Protein AF-A0A7J8BS99-F1 (afdb_monomer_lite)

pLDDT: mean 86.63, std 16.05, range [33.88, 98.44]

Structure (mmCIF, N/CA/C/O backbone):
data_AF-A0A7J8BS99-F1
#
_entry.id   AF-A0A7J8BS99-F1
#
loop_
_atom_site.group_PDB
_atom_site.id
_atom_site.type_symbol
_atom_site.label_atom_id
_atom_site.label_alt_id
_atom_site.label_comp_id
_atom_site.label_asym_id
_atom_site.label_entity_id
_atom_site.label_seq_id
_atom_site.pdbx_PDB_ins_code
_atom_site.Cartn_x
_atom_site.Cartn_y
_atom_site.Cartn_z
_atom_site.occupancy
_atom_site.B_iso_or_equiv
_atom_site.auth_seq_id
_atom_site.auth_comp_id
_atom_site.auth_asym_id
_atom_site.auth_atom_id
_atom_site.pdbx_PDB_model_num
ATOM 1 N N . MET A 1 1 ? 61.812 26.265 -32.585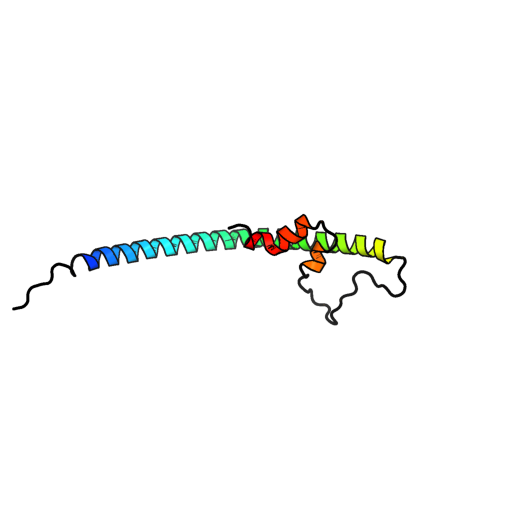 1.00 34.81 1 MET A N 1
ATOM 2 C CA . MET A 1 1 ? 61.682 25.404 -31.391 1.00 34.81 1 MET A CA 1
ATOM 3 C C . MET A 1 1 ? 60.203 25.181 -31.093 1.00 34.81 1 MET A C 1
ATOM 5 O O . MET A 1 1 ? 59.666 25.797 -30.187 1.00 34.81 1 MET A O 1
ATOM 9 N N . TYR A 1 2 ? 59.538 24.326 -31.867 1.00 33.88 2 TYR A N 1
ATOM 10 C CA . TYR A 1 2 ? 58.243 23.761 -31.488 1.00 33.88 2 TYR A CA 1
ATOM 11 C C . TYR A 1 2 ? 58.450 22.253 -31.493 1.00 33.88 2 TYR A C 1
ATOM 13 O O . TYR A 1 2 ? 58.471 21.630 -32.549 1.00 33.88 2 TYR A O 1
ATOM 21 N N . LEU A 1 3 ? 58.767 21.704 -30.322 1.00 45.06 3 LEU A N 1
ATOM 22 C CA . LEU A 1 3 ? 58.757 20.264 -30.115 1.00 45.06 3 LEU A CA 1
ATOM 23 C C . LEU A 1 3 ? 57.285 19.863 -30.029 1.00 45.06 3 LEU A C 1
ATOM 25 O O . LEU A 1 3 ? 56.581 20.301 -29.120 1.00 45.06 3 LEU A O 1
ATOM 29 N N . GLU A 1 4 ? 56.812 19.088 -30.999 1.00 46.16 4 GLU A N 1
ATOM 30 C CA . GLU A 1 4 ? 55.523 18.410 -30.908 1.00 46.16 4 GLU A CA 1
ATOM 31 C C . GLU A 1 4 ? 55.540 17.522 -29.659 1.00 46.16 4 GLU A C 1
ATOM 33 O O . GLU A 1 4 ? 56.335 16.591 -29.558 1.00 46.16 4 GLU A O 1
ATOM 38 N N . CYS A 1 5 ? 54.700 17.841 -28.673 1.00 46.00 5 CYS A N 1
ATOM 39 C CA . CYS A 1 5 ? 54.514 17.020 -27.483 1.00 46.00 5 CYS A CA 1
ATOM 40 C C . CYS A 1 5 ? 53.755 15.732 -27.876 1.00 46.00 5 CYS A C 1
ATOM 42 O O . CYS A 1 5 ? 52.558 15.810 -28.164 1.00 46.00 5 CYS A O 1
ATOM 44 N N . PRO A 1 6 ? 54.376 14.536 -27.836 1.00 52.91 6 PRO A N 1
ATOM 45 C CA . PRO A 1 6 ? 53.777 13.296 -28.349 1.00 52.91 6 PRO A CA 1
ATOM 46 C C . PRO A 1 6 ? 52.613 12.740 -27.500 1.00 52.91 6 PRO A C 1
ATOM 48 O O . PRO A 1 6 ? 51.991 11.750 -27.875 1.00 52.91 6 PRO A O 1
ATOM 51 N N . GLY A 1 7 ? 52.284 13.360 -26.359 1.00 54.84 7 GLY A N 1
ATOM 52 C CA . GLY A 1 7 ? 51.254 12.870 -25.430 1.00 54.84 7 GLY A CA 1
ATOM 53 C C . GLY A 1 7 ? 49.806 13.261 -25.760 1.00 54.84 7 GLY A C 1
ATOM 54 O O . GLY A 1 7 ? 48.882 12.631 -25.255 1.00 54.84 7 GLY A O 1
ATOM 55 N N . VAL A 1 8 ? 49.575 14.281 -26.595 1.00 54.25 8 VAL A N 1
ATOM 56 C CA . VAL A 1 8 ? 48.220 14.834 -26.827 1.00 54.25 8 VAL A CA 1
ATOM 57 C C . VAL A 1 8 ? 47.479 14.120 -27.969 1.00 54.25 8 VAL A C 1
ATOM 59 O O . VAL A 1 8 ? 46.255 14.030 -27.956 1.00 54.25 8 VAL A O 1
ATOM 62 N N . ALA A 1 9 ? 48.199 13.547 -28.937 1.00 53.47 9 ALA A N 1
ATOM 63 C CA . ALA A 1 9 ? 47.587 12.888 -30.095 1.00 53.47 9 ALA A CA 1
ATOM 64 C C . ALA A 1 9 ? 46.981 11.505 -29.772 1.00 53.47 9 ALA A C 1
ATOM 66 O O . ALA A 1 9 ? 46.005 11.100 -30.399 1.00 53.47 9 ALA A O 1
ATOM 67 N N . LEU A 1 10 ? 47.518 10.791 -28.775 1.00 53.28 10 LEU A N 1
ATOM 68 C CA . LEU A 1 10 ? 47.042 9.460 -28.361 1.00 53.28 10 LEU A CA 1
ATOM 69 C C . LEU A 1 10 ? 45.830 9.509 -27.411 1.00 53.28 10 LEU A C 1
ATOM 71 O O . LEU A 1 10 ? 45.084 8.535 -27.319 1.00 53.28 10 LEU A O 1
ATOM 75 N N . SER A 1 11 ? 45.590 10.633 -26.729 1.00 54.44 11 SER A N 1
ATOM 76 C CA . SER A 1 11 ? 44.459 10.793 -25.803 1.00 54.44 11 SER A CA 1
ATOM 77 C C . SER A 1 11 ? 43.142 11.138 -26.512 1.00 54.44 11 SER A C 1
ATOM 79 O O . SER A 1 11 ? 42.070 10.747 -26.048 1.00 54.44 11 SER A O 1
ATOM 81 N N . ALA A 1 12 ? 43.196 11.807 -27.667 1.00 59.88 12 ALA A N 1
ATOM 82 C CA . ALA A 1 12 ? 42.026 12.155 -28.477 1.00 59.88 12 ALA A CA 1
ATOM 83 C C . ALA A 1 12 ? 41.221 10.934 -28.993 1.00 59.88 12 ALA A C 1
ATOM 85 O O . ALA A 1 12 ? 40.010 10.901 -28.788 1.00 59.88 12 ALA A O 1
ATOM 86 N N . PRO A 1 13 ? 41.817 9.882 -29.592 1.00 63.91 13 PRO A N 1
ATOM 87 C CA . PRO A 1 13 ? 41.050 8.710 -30.020 1.00 63.91 13 PRO A CA 1
ATOM 88 C C . PRO A 1 13 ? 40.545 7.878 -28.834 1.00 63.91 13 PRO A C 1
ATOM 90 O O . PRO A 1 13 ? 39.432 7.363 -28.883 1.00 63.91 13 PRO A O 1
ATOM 93 N N . HIS A 1 14 ? 41.314 7.782 -27.744 1.00 66.38 14 HIS A N 1
ATOM 94 C CA . HIS A 1 14 ? 40.889 7.052 -26.547 1.00 66.38 14 HIS A CA 1
ATOM 95 C C . HIS A 1 14 ? 39.709 7.744 -25.846 1.00 66.38 14 HIS A C 1
ATOM 97 O O . HIS A 1 14 ? 38.746 7.087 -25.461 1.00 66.38 14 HIS A O 1
ATOM 103 N N . SER A 1 15 ? 39.729 9.077 -25.756 1.00 61.66 15 SER A N 1
ATOM 104 C CA . SER A 1 15 ? 38.605 9.867 -25.235 1.00 61.66 15 SER A CA 1
ATOM 105 C C . SER A 1 15 ? 37.370 9.804 -26.138 1.00 61.66 15 SER A C 1
ATOM 107 O O . SER A 1 15 ? 36.257 9.709 -25.628 1.00 61.66 15 SER A O 1
ATOM 109 N N . LEU A 1 16 ? 37.533 9.761 -27.463 1.00 68.19 16 LEU A N 1
ATOM 110 C CA . LEU A 1 16 ? 36.418 9.548 -28.393 1.00 68.19 16 LEU A CA 1
ATOM 111 C C . LEU A 1 16 ? 35.815 8.140 -28.271 1.00 68.19 16 LEU A C 1
ATOM 113 O O . LEU A 1 16 ? 34.592 8.011 -28.267 1.00 68.19 16 LEU A O 1
ATOM 117 N N . ILE A 1 17 ? 36.641 7.100 -28.100 1.00 71.38 17 ILE A N 1
ATOM 118 C CA . ILE A 1 17 ? 36.173 5.735 -27.804 1.00 71.38 17 ILE A CA 1
ATOM 119 C C . ILE A 1 17 ? 35.442 5.707 -26.456 1.00 71.38 17 ILE A C 1
ATOM 121 O O . ILE A 1 17 ? 34.347 5.156 -26.381 1.00 71.38 17 ILE A O 1
ATOM 125 N N . GLN A 1 18 ? 35.980 6.358 -25.418 1.00 65.19 18 GLN A N 1
ATOM 126 C CA . GLN A 1 18 ? 35.326 6.487 -24.111 1.00 65.19 18 GLN A CA 1
ATOM 127 C C . GLN A 1 18 ? 33.943 7.145 -24.245 1.00 65.19 18 GLN A C 1
ATOM 129 O O . GLN A 1 18 ? 32.975 6.648 -23.680 1.00 65.19 18 GLN A O 1
ATOM 134 N N . VAL A 1 19 ? 33.813 8.227 -25.021 1.00 72.12 19 VAL A N 1
ATOM 135 C CA . VAL A 1 19 ? 32.531 8.915 -25.268 1.00 72.12 19 VAL A CA 1
ATOM 136 C C . VAL A 1 19 ? 31.543 8.027 -26.034 1.00 72.12 19 VAL A C 1
ATOM 138 O O . VAL A 1 19 ? 30.360 7.996 -25.696 1.00 72.12 19 VAL A O 1
ATOM 141 N N . LEU A 1 20 ? 32.011 7.259 -27.021 1.00 72.50 20 LEU A N 1
ATOM 142 C CA . LEU A 1 20 ? 31.191 6.302 -27.774 1.00 72.50 20 LEU A CA 1
ATOM 143 C C . LEU A 1 20 ? 30.692 5.150 -26.888 1.00 72.50 20 LEU A C 1
ATOM 145 O O . LEU A 1 20 ? 29.508 4.805 -26.922 1.00 72.50 20 LEU A O 1
ATOM 149 N N . VAL A 1 21 ? 31.571 4.604 -26.045 1.00 72.06 21 VAL A N 1
ATOM 150 C CA . VAL A 1 21 ? 31.245 3.572 -25.049 1.00 72.06 21 VAL A CA 1
ATOM 151 C C . VAL A 1 21 ? 30.271 4.123 -24.006 1.00 72.06 21 VAL A C 1
ATOM 153 O O . VAL A 1 21 ? 29.277 3.470 -23.692 1.00 72.06 21 VAL A O 1
ATOM 156 N N . LEU A 1 22 ? 30.473 5.346 -23.514 1.00 64.81 22 LEU A N 1
ATOM 157 C CA . LEU A 1 22 ? 29.533 6.023 -22.613 1.00 64.81 22 LEU A CA 1
ATOM 158 C C . LEU A 1 22 ? 28.166 6.255 -23.278 1.00 64.81 22 LEU A C 1
ATOM 160 O O . LEU A 1 22 ? 27.132 6.106 -22.629 1.00 64.81 22 LEU A O 1
ATOM 164 N N . GLY A 1 23 ? 28.136 6.560 -24.577 1.00 69.81 23 GLY A N 1
ATOM 165 C CA . GLY A 1 23 ? 26.904 6.647 -25.362 1.00 69.81 23 GLY A CA 1
ATOM 166 C C . GLY A 1 23 ? 26.146 5.317 -25.446 1.00 69.81 23 GLY A C 1
ATOM 167 O O . GLY A 1 23 ? 24.918 5.309 -25.405 1.00 69.81 23 GLY A O 1
ATOM 168 N N . PHE A 1 24 ? 26.855 4.185 -25.497 1.00 70.31 24 PHE A N 1
ATOM 169 C CA . PHE A 1 24 ? 26.245 2.853 -25.421 1.00 70.31 24 PHE A CA 1
ATOM 170 C C . PHE A 1 24 ? 25.664 2.556 -24.029 1.00 70.31 24 PHE A C 1
ATOM 172 O O . PHE A 1 24 ? 24.529 2.098 -23.936 1.00 70.31 24 PHE A O 1
ATOM 179 N N . HIS A 1 25 ? 26.367 2.917 -22.950 1.00 71.62 25 HIS A N 1
ATOM 180 C CA . HIS A 1 25 ? 25.857 2.763 -21.578 1.00 71.62 25 HIS A CA 1
ATOM 181 C C . HIS A 1 25 ? 24.578 3.575 -21.329 1.00 71.62 25 HIS A C 1
ATOM 183 O O . HIS A 1 25 ? 23.673 3.111 -20.642 1.00 71.62 25 HIS A O 1
ATOM 189 N N . ARG A 1 26 ? 24.457 4.763 -21.939 1.00 76.50 26 ARG A N 1
ATOM 190 C CA . ARG A 1 26 ? 23.215 5.553 -21.891 1.00 76.50 26 ARG A CA 1
ATOM 191 C C . ARG A 1 26 ? 22.038 4.846 -22.561 1.00 76.50 26 ARG A C 1
ATOM 193 O O . ARG A 1 26 ? 20.914 5.010 -22.106 1.00 76.50 26 ARG A O 1
ATOM 200 N N . ARG A 1 27 ? 22.277 4.060 -23.616 1.00 82.44 27 ARG A N 1
ATOM 201 C CA . ARG A 1 27 ? 21.216 3.290 -24.286 1.00 82.44 27 ARG A CA 1
ATOM 202 C C . ARG A 1 27 ? 20.719 2.122 -23.441 1.00 82.44 27 ARG A C 1
ATOM 204 O O . ARG A 1 27 ? 19.515 1.924 -23.383 1.00 82.44 27 ARG A O 1
ATOM 211 N N . LEU A 1 28 ? 21.612 1.437 -22.726 1.00 88.88 28 LEU A N 1
ATOM 212 C CA . LEU A 1 28 ? 21.216 0.381 -21.786 1.00 88.88 28 LEU A CA 1
ATOM 213 C C . LEU A 1 28 ? 20.334 0.924 -20.652 1.00 88.88 28 LEU A C 1
ATOM 215 O O . LEU A 1 28 ? 19.335 0.311 -20.303 1.00 88.88 28 LEU A O 1
ATOM 219 N N . GLN A 1 29 ? 20.633 2.121 -20.134 1.00 91.06 29 GLN A N 1
ATOM 220 C CA . GLN A 1 29 ? 19.767 2.759 -19.134 1.00 91.06 29 GLN A CA 1
ATOM 221 C C . GLN A 1 29 ? 18.365 3.061 -19.678 1.00 91.06 29 GLN A C 1
ATOM 223 O O . GLN A 1 29 ? 17.391 2.943 -18.942 1.00 91.06 29 GLN A O 1
ATOM 228 N N . ILE A 1 30 ? 18.252 3.455 -20.950 1.00 93.38 30 ILE A N 1
ATOM 229 C CA . ILE A 1 30 ? 16.951 3.703 -21.589 1.00 93.38 30 ILE A CA 1
ATOM 230 C C . ILE A 1 30 ? 16.154 2.400 -21.679 1.00 93.38 30 ILE A C 1
ATOM 232 O O . ILE A 1 30 ? 14.996 2.388 -21.276 1.00 93.38 30 ILE A O 1
ATOM 236 N N . GLU A 1 31 ? 16.785 1.309 -22.116 1.00 94.19 31 GLU A N 1
ATOM 237 C CA . GLU A 1 31 ? 16.163 -0.020 -22.160 1.00 94.19 31 GLU A CA 1
ATOM 238 C C . GLU A 1 31 ? 15.693 -0.472 -20.763 1.00 94.19 31 GLU A C 1
ATOM 240 O O . GLU A 1 31 ? 14.550 -0.901 -20.599 1.00 94.19 31 GLU A O 1
ATOM 245 N N . ASP A 1 32 ? 16.514 -0.267 -19.725 1.00 95.50 32 ASP A N 1
ATOM 246 C CA . ASP A 1 32 ? 16.142 -0.548 -18.331 1.00 95.50 32 ASP A CA 1
ATOM 247 C C . ASP A 1 32 ? 14.931 0.282 -17.868 1.00 95.50 32 ASP A C 1
ATOM 249 O O . ASP A 1 32 ? 14.059 -0.214 -17.145 1.00 95.50 32 ASP A O 1
ATOM 253 N N . PHE A 1 33 ? 14.853 1.560 -18.255 1.00 95.75 33 PHE A N 1
ATOM 254 C CA . PHE A 1 33 ? 13.707 2.409 -17.928 1.00 95.75 33 PHE A CA 1
ATOM 255 C C . PHE A 1 33 ? 12.447 1.983 -18.681 1.00 95.75 33 PHE A C 1
ATOM 257 O O . PHE A 1 33 ? 11.379 1.931 -18.071 1.00 95.75 33 PHE A O 1
ATOM 264 N N . GLU A 1 34 ? 12.555 1.639 -19.962 1.00 96.88 34 GLU A N 1
ATOM 265 C CA . GLU A 1 34 ? 11.438 1.131 -20.764 1.00 96.88 34 GLU A CA 1
ATOM 266 C C . GLU A 1 34 ? 10.885 -0.174 -20.178 1.00 96.88 34 GLU A C 1
ATOM 268 O O . GLU A 1 34 ? 9.670 -0.300 -19.990 1.00 96.88 34 GLU A O 1
ATOM 273 N N . ALA A 1 35 ? 11.763 -1.094 -19.769 1.00 96.94 35 ALA A N 1
ATOM 274 C CA . ALA A 1 35 ? 11.374 -2.317 -19.074 1.00 96.94 35 ALA A CA 1
ATOM 275 C C . ALA A 1 35 ? 10.636 -2.021 -17.754 1.00 96.94 35 ALA A C 1
ATOM 277 O O . ALA A 1 35 ? 9.599 -2.621 -17.462 1.00 96.94 35 ALA A O 1
ATOM 278 N N . ARG A 1 36 ? 11.111 -1.049 -16.961 1.00 96.38 36 ARG A N 1
ATOM 279 C CA . ARG A 1 36 ? 10.428 -0.628 -15.722 1.00 96.38 36 ARG A CA 1
ATOM 280 C C . ARG A 1 36 ? 9.064 0.001 -15.990 1.00 96.38 36 ARG A C 1
ATOM 282 O O . ARG A 1 36 ? 8.124 -0.281 -15.251 1.00 96.38 36 ARG A O 1
ATOM 289 N N . ILE A 1 37 ? 8.938 0.834 -17.023 1.00 97.75 37 ILE A N 1
ATOM 290 C CA . ILE A 1 37 ? 7.669 1.473 -17.407 1.00 97.75 37 ILE A CA 1
ATOM 291 C C . ILE A 1 37 ? 6.647 0.414 -17.827 1.00 97.75 37 ILE A C 1
ATOM 293 O O . ILE A 1 37 ? 5.495 0.483 -17.399 1.00 97.75 37 ILE A O 1
ATOM 297 N N . ALA A 1 38 ? 7.072 -0.597 -18.589 1.00 98.06 38 ALA A N 1
ATOM 298 C CA . ALA A 1 38 ? 6.220 -1.717 -18.979 1.00 98.06 38 ALA A CA 1
ATOM 299 C C . ALA A 1 38 ? 5.688 -2.514 -17.771 1.00 98.06 38 ALA A C 1
ATOM 301 O O . ALA A 1 38 ? 4.538 -2.953 -17.782 1.00 98.06 38 ALA A O 1
ATOM 302 N N . LEU A 1 39 ? 6.488 -2.669 -16.709 1.00 97.25 39 LEU A N 1
ATOM 303 C CA . LEU A 1 39 ? 6.101 -3.408 -15.499 1.00 97.25 39 LEU A CA 1
ATOM 304 C C . LEU A 1 39 ? 5.338 -2.566 -14.464 1.00 97.25 39 LEU A C 1
ATOM 306 O O . LEU A 1 39 ? 4.558 -3.115 -13.681 1.00 97.25 39 LEU A O 1
ATOM 310 N N . MET A 1 40 ? 5.528 -1.243 -14.456 1.00 97.69 40 MET A N 1
ATOM 311 C CA . MET A 1 40 ? 4.920 -0.314 -13.497 1.00 97.69 40 MET A CA 1
ATOM 312 C C . MET A 1 40 ? 3.408 -0.521 -13.275 1.00 97.69 40 MET A C 1
ATOM 314 O O . MET A 1 40 ? 3.014 -0.580 -12.109 1.00 97.69 40 MET A O 1
ATOM 318 N N . PRO A 1 41 ? 2.543 -0.656 -14.305 1.00 98.06 41 PRO A N 1
ATOM 319 C CA . PRO A 1 41 ? 1.102 -0.784 -14.075 1.00 98.06 41 PRO A CA 1
ATOM 320 C C . PRO A 1 41 ? 0.722 -2.043 -13.284 1.00 98.06 41 PRO A C 1
ATOM 322 O O . PRO A 1 41 ? -0.192 -1.992 -12.461 1.00 98.06 41 PRO A O 1
ATOM 325 N N . LEU A 1 42 ? 1.436 -3.156 -13.482 1.00 98.19 42 LEU A N 1
ATOM 326 C CA . LEU A 1 42 ? 1.199 -4.387 -12.725 1.00 98.19 42 LEU A CA 1
ATOM 327 C C . LEU A 1 42 ? 1.617 -4.219 -11.263 1.00 98.19 42 LEU A C 1
ATOM 329 O O . LEU A 1 42 ? 0.827 -4.498 -10.361 1.00 98.19 42 LEU A O 1
ATOM 333 N N . LEU A 1 43 ? 2.820 -3.690 -11.029 1.00 97.69 43 LEU A N 1
ATOM 334 C CA . LEU A 1 43 ? 3.335 -3.447 -9.679 1.00 97.69 43 LEU A CA 1
ATOM 335 C C . LEU A 1 43 ? 2.462 -2.456 -8.903 1.00 97.69 43 LEU A C 1
ATOM 337 O O . LEU A 1 43 ? 2.228 -2.635 -7.707 1.00 97.69 43 LEU A O 1
ATOM 341 N N . GLN A 1 44 ? 1.945 -1.430 -9.582 1.00 97.50 44 GLN A N 1
ATOM 342 C CA . GLN A 1 44 ? 1.034 -0.463 -8.984 1.00 97.50 44 GLN A CA 1
ATOM 343 C C . GLN A 1 44 ? -0.284 -1.132 -8.572 1.00 97.50 44 GLN A C 1
ATOM 345 O O . GLN A 1 44 ? -0.700 -0.991 -7.424 1.00 97.50 44 GLN A O 1
ATOM 350 N N . ALA A 1 45 ? -0.891 -1.935 -9.450 1.00 98.12 45 ALA A N 1
ATOM 351 C CA . ALA A 1 45 ? -2.129 -2.646 -9.137 1.00 98.12 45 ALA A CA 1
ATOM 352 C C . ALA A 1 45 ? -1.965 -3.633 -7.966 1.00 98.12 45 ALA A C 1
ATOM 354 O O . ALA A 1 45 ? -2.845 -3.741 -7.108 1.00 98.12 45 ALA A O 1
ATOM 355 N N . GLU A 1 46 ? -0.843 -4.351 -7.897 1.00 98.44 46 GLU A N 1
ATOM 356 C CA . GLU A 1 46 ? -0.539 -5.243 -6.773 1.00 98.44 46 GLU A CA 1
ATOM 357 C C . GLU A 1 46 ? -0.334 -4.482 -5.463 1.00 98.44 46 GLU A C 1
ATOM 359 O O . GLU A 1 46 ? -0.847 -4.897 -4.418 1.00 98.44 46 GLU A O 1
ATOM 364 N N . LYS A 1 47 ? 0.376 -3.351 -5.513 1.00 97.12 47 LYS A N 1
ATOM 365 C CA . LYS A 1 47 ? 0.572 -2.471 -4.360 1.00 97.12 47 LYS A CA 1
ATOM 366 C C . LYS A 1 47 ? -0.758 -1.924 -3.848 1.00 97.12 47 LYS A C 1
ATOM 368 O O . LYS A 1 47 ? -1.008 -1.997 -2.646 1.00 97.12 47 LYS A O 1
ATOM 373 N N . ASP A 1 48 ? -1.621 -1.442 -4.738 1.00 97.81 48 ASP A N 1
ATOM 374 C CA . ASP A 1 48 ? -2.931 -0.896 -4.376 1.00 97.81 48 ASP A CA 1
ATOM 375 C C . ASP A 1 48 ? -3.801 -1.965 -3.702 1.00 97.81 48 ASP A C 1
ATOM 377 O O . ASP A 1 48 ? -4.348 -1.741 -2.620 1.00 97.81 48 ASP A O 1
ATOM 381 N N . ARG A 1 49 ? -3.845 -3.179 -4.270 1.00 98.12 49 ARG A N 1
ATOM 382 C CA . ARG A 1 49 ? -4.538 -4.326 -3.658 1.00 98.12 49 ARG A CA 1
ATOM 383 C C . ARG A 1 49 ? -3.984 -4.663 -2.278 1.00 98.12 49 ARG A C 1
ATOM 385 O O . ARG A 1 49 ? -4.762 -4.934 -1.367 1.00 98.12 49 ARG A O 1
ATOM 392 N N . ARG A 1 50 ? -2.658 -4.664 -2.112 1.00 97.12 50 ARG A N 1
ATOM 393 C CA . ARG A 1 50 ? -2.012 -4.949 -0.823 1.00 97.12 50 ARG A CA 1
ATOM 394 C C . ARG A 1 50 ? -2.409 -3.918 0.233 1.00 97.12 50 ARG A C 1
ATOM 396 O O . ARG A 1 50 ? -2.785 -4.307 1.332 1.00 97.12 50 ARG A O 1
ATOM 403 N N . ILE A 1 51 ? -2.357 -2.631 -0.104 1.00 96.81 51 ILE A N 1
ATOM 404 C CA . ILE A 1 51 ? -2.695 -1.535 0.815 1.00 96.81 51 ILE A CA 1
ATOM 405 C C . ILE A 1 51 ? -4.159 -1.620 1.249 1.00 96.81 51 ILE A C 1
ATOM 407 O O . ILE A 1 51 ? -4.443 -1.589 2.444 1.00 96.81 51 ILE A O 1
ATOM 411 N N . LEU A 1 52 ? -5.083 -1.778 0.298 1.00 97.00 52 LEU A N 1
ATOM 412 C CA . LEU A 1 52 ? -6.514 -1.845 0.604 1.00 97.00 52 LEU A CA 1
ATOM 413 C C . LEU A 1 52 ? -6.873 -3.063 1.459 1.00 97.00 52 LEU A C 1
ATOM 415 O O . LEU A 1 52 ? -7.731 -2.961 2.332 1.00 97.00 52 LEU A O 1
ATOM 419 N N . ARG A 1 53 ? -6.204 -4.201 1.240 1.00 97.44 53 ARG A N 1
ATOM 420 C CA . ARG A 1 53 ? -6.374 -5.389 2.084 1.00 97.44 53 ARG A CA 1
ATOM 421 C C . ARG A 1 53 ? -5.943 -5.131 3.523 1.00 97.44 53 ARG A C 1
ATOM 423 O O . ARG A 1 53 ? -6.734 -5.379 4.419 1.00 97.44 53 ARG A O 1
ATOM 430 N N . MET A 1 54 ? -4.746 -4.578 3.728 1.00 96.88 54 MET A N 1
ATOM 431 C CA . MET A 1 54 ? -4.244 -4.279 5.076 1.00 96.88 54 MET A CA 1
ATOM 432 C C . MET A 1 54 ? -5.141 -3.277 5.807 1.00 96.88 54 MET A C 1
ATOM 434 O O . MET A 1 54 ? -5.473 -3.487 6.964 1.00 96.88 54 MET A O 1
ATOM 438 N N . LEU A 1 55 ? -5.591 -2.218 5.129 1.00 96.62 55 LEU A N 1
ATOM 439 C CA . LEU A 1 55 ? -6.510 -1.252 5.738 1.00 96.62 55 LEU A CA 1
ATOM 440 C C . LEU A 1 55 ? -7.841 -1.887 6.130 1.00 96.62 55 LEU A C 1
ATOM 442 O O . LEU A 1 55 ? -8.386 -1.569 7.179 1.00 96.62 55 LEU A O 1
ATOM 446 N N . ARG A 1 56 ? -8.364 -2.789 5.300 1.00 97.00 56 ARG A N 1
ATOM 447 C CA . ARG A 1 56 ? -9.606 -3.494 5.604 1.00 97.00 56 ARG A CA 1
ATOM 448 C C . ARG A 1 56 ? -9.453 -4.444 6.790 1.00 97.00 56 ARG A C 1
ATOM 450 O O . ARG A 1 56 ? -10.312 -4.423 7.660 1.00 97.00 56 ARG A O 1
ATOM 457 N N . GLU A 1 57 ? -8.362 -5.202 6.847 1.00 97.06 57 GLU A N 1
ATOM 458 C CA . GLU A 1 57 ? -8.017 -6.047 8.001 1.00 97.06 57 GLU A CA 1
ATOM 459 C C . GLU A 1 57 ? -7.900 -5.195 9.280 1.00 97.06 57 GLU A C 1
ATOM 461 O O . GLU A 1 57 ? -8.513 -5.514 10.294 1.00 97.06 57 GLU A O 1
ATOM 466 N N . ASN A 1 58 ? -7.215 -4.048 9.215 1.00 96.56 58 ASN A N 1
ATOM 467 C CA . ASN A 1 58 ? -7.071 -3.147 10.361 1.00 96.56 58 ASN A CA 1
ATOM 468 C C . ASN A 1 58 ? -8.411 -2.549 10.819 1.00 96.56 58 ASN A C 1
ATOM 470 O O . ASN A 1 58 ? -8.629 -2.424 12.018 1.00 96.56 58 ASN A O 1
ATOM 474 N N . LEU A 1 59 ? -9.314 -2.207 9.893 1.00 96.50 59 LEU A N 1
ATOM 475 C CA . LEU A 1 59 ? -10.658 -1.714 10.227 1.00 96.50 59 LEU A CA 1
ATOM 476 C C . LEU A 1 59 ? -11.529 -2.794 10.883 1.00 96.50 59 LEU A C 1
ATOM 478 O O . LEU A 1 59 ? -12.306 -2.493 11.788 1.00 96.50 59 LEU A O 1
ATOM 482 N N . GLU A 1 60 ? -11.418 -4.042 10.422 1.00 97.19 60 GLU A N 1
ATOM 483 C CA . GLU A 1 60 ? -12.121 -5.183 11.015 1.00 97.19 60 GLU A CA 1
ATOM 484 C C . GLU A 1 60 ? -11.635 -5.430 12.455 1.00 97.19 60 GLU A C 1
ATOM 486 O O . GLU A 1 60 ? -12.457 -5.556 13.364 1.00 97.19 60 GLU A O 1
ATOM 491 N N . GLU A 1 61 ? -10.321 -5.396 12.692 1.00 96.69 61 GLU A N 1
ATOM 492 C CA . GLU A 1 61 ? -9.733 -5.515 14.035 1.00 96.69 61 GLU A CA 1
ATOM 493 C C . GLU A 1 61 ? -10.060 -4.311 14.933 1.00 96.69 61 GLU A C 1
ATOM 495 O O . GLU A 1 61 ? -10.419 -4.479 16.100 1.00 96.69 61 GLU A O 1
ATOM 500 N N . GLU A 1 62 ? -10.017 -3.086 14.400 1.00 95.88 62 GLU A N 1
ATOM 501 C CA . GLU A 1 62 ? -10.410 -1.876 15.129 1.00 95.88 62 GLU A CA 1
ATOM 502 C C . GLU A 1 62 ? -11.858 -1.982 15.625 1.00 95.88 62 GLU A C 1
ATOM 504 O O . GLU A 1 62 ? -12.133 -1.680 16.787 1.00 95.88 62 GLU A O 1
ATOM 509 N N . ALA A 1 63 ? -12.777 -2.473 14.786 1.00 95.81 63 ALA A N 1
ATOM 510 C CA . ALA A 1 63 ? -14.172 -2.678 15.168 1.00 95.81 63 ALA A CA 1
ATOM 511 C C . ALA A 1 63 ? -14.330 -3.674 16.323 1.00 95.81 63 ALA A C 1
ATOM 513 O O . ALA A 1 63 ? -15.195 -3.492 17.181 1.00 95.81 63 ALA A O 1
ATOM 514 N N . VAL A 1 64 ? -13.497 -4.716 16.362 1.00 96.50 64 VAL A N 1
ATOM 515 C CA . VAL A 1 64 ? -13.513 -5.721 17.431 1.00 96.50 64 VAL A CA 1
ATOM 516 C C . VAL A 1 64 ? -12.940 -5.155 18.730 1.00 96.50 64 VAL A C 1
ATOM 518 O O . VAL A 1 64 ? -13.529 -5.367 19.793 1.00 96.50 64 VAL A O 1
ATOM 521 N N . ILE A 1 65 ? -11.822 -4.430 18.656 1.00 95.88 65 ILE A N 1
ATOM 522 C CA . ILE A 1 65 ? -11.118 -3.883 19.824 1.00 95.88 65 ILE A CA 1
ATOM 523 C C . ILE A 1 65 ? -11.895 -2.709 20.439 1.00 95.88 65 ILE A C 1
ATOM 525 O O . ILE A 1 65 ? -11.986 -2.605 21.661 1.00 95.88 65 ILE A O 1
ATOM 529 N N . MET A 1 66 ? -12.486 -1.842 19.612 1.00 96.06 66 MET A N 1
ATOM 530 C CA . MET A 1 66 ? -13.103 -0.582 20.052 1.00 96.06 66 MET A CA 1
ATOM 531 C C . MET A 1 66 ? -14.610 -0.671 20.314 1.00 96.06 66 MET A C 1
ATOM 533 O O . MET A 1 66 ? -15.233 0.336 20.646 1.00 96.06 66 MET A O 1
ATOM 537 N N . LYS A 1 67 ? -15.206 -1.867 20.221 1.00 94.56 67 LYS A N 1
ATOM 538 C CA . LYS A 1 67 ? -16.654 -2.083 20.403 1.00 94.56 67 LYS A CA 1
ATOM 539 C C . LYS A 1 67 ? -17.210 -1.564 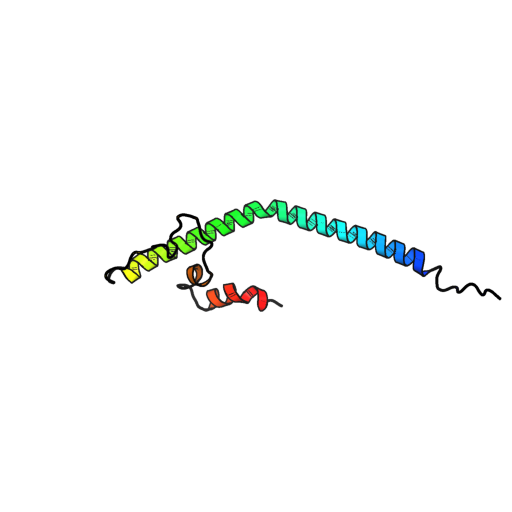21.739 1.00 94.56 67 LYS A C 1
ATOM 541 O O . LYS A 1 67 ? -18.367 -1.161 21.796 1.00 94.56 67 LYS A O 1
ATOM 546 N N . ASP A 1 68 ? -16.400 -1.581 22.799 1.00 95.00 68 ASP A N 1
ATOM 547 C CA . ASP A 1 68 ? -16.832 -1.273 24.169 1.00 95.00 68 ASP A CA 1
ATOM 548 C C . ASP A 1 68 ? -16.516 0.181 24.587 1.00 95.00 68 ASP A C 1
ATOM 550 O O . ASP A 1 68 ? -16.834 0.593 25.705 1.00 95.00 68 ASP A O 1
ATOM 554 N N . VAL A 1 69 ? -15.891 0.981 23.711 1.00 95.56 69 VAL A N 1
ATOM 555 C CA . VAL A 1 69 ? -15.468 2.355 24.021 1.00 95.56 69 VAL A CA 1
ATOM 556 C C . VAL A 1 69 ? -16.538 3.360 23.564 1.00 95.56 69 VAL A C 1
ATOM 558 O O . VAL A 1 69 ? -16.828 3.453 22.369 1.00 95.56 69 VAL A O 1
ATOM 561 N N . PRO A 1 70 ? -17.134 4.159 24.474 1.00 94.69 70 PRO A N 1
ATOM 562 C CA . PRO A 1 70 ? -18.156 5.130 24.096 1.00 94.69 70 PRO A CA 1
ATOM 563 C C . PRO A 1 70 ? -17.565 6.260 23.240 1.00 94.69 70 PRO A C 1
ATOM 565 O O . PRO A 1 70 ? -16.455 6.727 23.487 1.00 94.69 70 PRO A O 1
ATOM 568 N N . ASN A 1 71 ? -18.347 6.750 22.273 1.00 94.00 71 ASN A N 1
ATOM 569 C CA . ASN A 1 71 ? -17.983 7.805 21.311 1.00 94.00 71 ASN A CA 1
ATOM 570 C C . ASN A 1 71 ? -16.866 7.449 20.313 1.00 94.00 71 ASN A C 1
ATOM 572 O O . ASN A 1 71 ? -16.414 8.33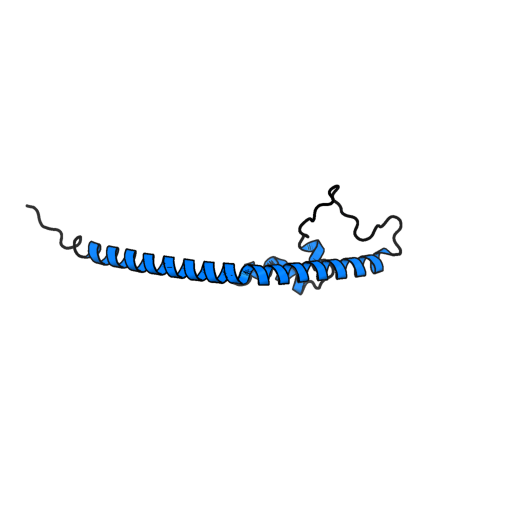9 19.591 1.00 94.00 71 ASN A O 1
ATOM 576 N N . TRP A 1 72 ? -16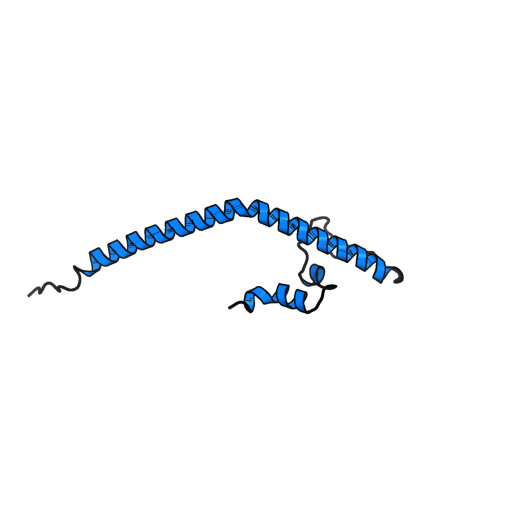.442 6.185 20.224 1.00 95.50 72 TRP A N 1
ATOM 577 C CA . TRP A 1 72 ? -15.520 5.755 19.176 1.00 95.50 72 TRP A CA 1
ATOM 578 C C . TRP A 1 72 ? -16.267 5.474 17.868 1.00 95.50 72 TRP A C 1
ATOM 580 O O . TRP A 1 72 ? -17.268 4.755 17.860 1.00 95.50 72 TRP A O 1
ATOM 590 N N . LYS A 1 73 ? -15.781 6.024 16.752 1.00 94.50 73 LYS A N 1
ATOM 591 C CA . LYS A 1 73 ? -16.287 5.713 15.411 1.00 94.50 73 LYS A CA 1
ATOM 592 C C . LYS A 1 73 ? -15.192 5.035 14.606 1.00 94.50 73 LYS A C 1
ATOM 594 O O . LYS A 1 73 ? -14.188 5.652 14.267 1.00 94.50 73 LYS A O 1
ATOM 599 N N . VAL A 1 74 ? -15.423 3.769 14.283 1.00 94.62 74 VAL A N 1
ATOM 600 C CA . VAL A 1 74 ? -14.487 2.956 13.503 1.00 94.62 74 VAL A CA 1
ATOM 601 C C . VAL A 1 74 ? -14.299 3.564 12.114 1.00 94.62 74 VAL A C 1
ATOM 603 O O . VAL A 1 74 ? -15.284 3.860 11.430 1.00 94.62 74 VAL A O 1
ATOM 606 N N . GLY A 1 75 ? -13.045 3.736 11.693 1.00 92.88 75 GLY A N 1
ATOM 607 C CA . GLY A 1 75 ? -12.705 4.236 10.359 1.00 92.88 75 GLY A CA 1
ATOM 608 C C . GLY A 1 75 ? -13.093 5.694 10.083 1.00 92.88 75 GLY A C 1
ATOM 609 O O . GLY A 1 75 ? -13.199 6.087 8.918 1.00 92.88 75 GLY A O 1
ATOM 610 N N . GLU A 1 76 ? -13.325 6.507 11.118 1.00 93.50 76 GLU A N 1
ATOM 611 C CA . GLU A 1 76 ? -13.541 7.945 10.942 1.00 93.50 76 GLU A CA 1
ATOM 612 C C . GLU A 1 76 ? -12.253 8.620 10.441 1.00 93.50 76 GLU A C 1
ATOM 614 O O . GLU A 1 76 ? -11.185 8.503 11.041 1.00 93.50 76 GLU A O 1
ATOM 619 N N . SER A 1 77 ? -12.341 9.334 9.313 1.00 92.88 77 SER A N 1
ATOM 620 C CA . SER A 1 77 ? -11.186 10.055 8.776 1.00 92.88 77 SER A CA 1
ATOM 621 C C . SER A 1 77 ? -10.836 11.246 9.665 1.00 92.88 77 SER A C 1
ATOM 623 O O . SER A 1 77 ? -11.695 12.067 9.984 1.00 92.88 77 SER A O 1
ATOM 625 N N . MET A 1 78 ? -9.550 11.398 9.988 1.00 90.94 78 MET A N 1
ATOM 626 C CA . MET A 1 78 ? -9.036 12.580 10.691 1.00 90.94 78 MET A CA 1
ATOM 627 C C . MET A 1 78 ? -9.098 13.858 9.839 1.00 90.94 78 MET A C 1
ATOM 629 O O . MET A 1 78 ? -8.968 14.964 10.363 1.00 90.94 78 MET A O 1
ATOM 633 N N . PHE A 1 79 ? -9.264 13.725 8.521 1.00 93.62 79 PHE A N 1
ATOM 634 C CA . PHE A 1 79 ? -9.289 14.848 7.595 1.00 93.62 79 PHE A CA 1
ATOM 635 C C . PHE A 1 79 ? -10.722 15.270 7.276 1.00 93.62 79 PHE A C 1
ATOM 637 O O . PHE A 1 79 ? -11.611 14.451 7.075 1.00 93.62 79 PHE A O 1
ATOM 644 N N . HIS A 1 80 ? -10.933 16.573 7.094 1.00 93.31 80 HIS A N 1
ATOM 645 C CA . HIS A 1 80 ? -12.227 17.120 6.666 1.00 93.31 80 HIS A CA 1
ATOM 646 C C . HIS A 1 80 ? -12.534 16.905 5.168 1.00 93.31 80 HIS A C 1
ATOM 648 O O . HIS A 1 80 ? -13.509 17.448 4.655 1.00 93.31 80 HIS A O 1
ATOM 654 N N . THR A 1 81 ? -11.689 16.172 4.435 1.00 95.81 81 THR A N 1
ATOM 655 C CA . THR A 1 81 ? -11.805 15.989 2.978 1.00 95.81 81 THR A CA 1
ATOM 656 C C . THR A 1 81 ? -12.258 14.568 2.653 1.00 95.81 81 THR A C 1
ATOM 658 O O . THR A 1 81 ? -11.810 13.621 3.282 1.00 95.81 81 THR A O 1
ATOM 661 N N . THR A 1 82 ? -13.074 14.398 1.611 1.00 93.56 82 THR A N 1
ATOM 662 C CA . THR A 1 82 ? -13.523 13.083 1.102 1.00 93.56 82 THR A CA 1
ATOM 663 C C . THR A 1 82 ? -12.538 12.420 0.130 1.00 93.56 82 THR A C 1
ATOM 665 O O . THR A 1 82 ? -12.818 11.366 -0.438 1.00 93.56 82 THR A O 1
ATOM 668 N N . ARG A 1 83 ? -11.383 13.050 -0.108 1.00 95.75 83 ARG A N 1
ATOM 669 C CA . ARG A 1 83 ? -10.341 12.560 -1.013 1.00 95.75 83 ARG A CA 1
ATOM 670 C C . ARG A 1 83 ? -9.579 11.412 -0.353 1.00 95.75 83 ARG A C 1
ATOM 672 O O . ARG A 1 83 ? -9.287 11.467 0.835 1.00 95.75 83 ARG A O 1
ATOM 679 N N . TRP A 1 84 ? -9.162 10.435 -1.157 1.00 93.88 84 TRP A N 1
ATOM 680 C CA . TRP A 1 84 ? -8.199 9.425 -0.729 1.00 93.88 84 TRP A CA 1
ATOM 681 C C . TRP A 1 84 ? -6.885 10.055 -0.248 1.00 93.88 84 TRP A C 1
ATOM 683 O O . TRP A 1 84 ? -6.260 10.841 -0.971 1.00 93.88 84 TRP A O 1
ATOM 693 N N . VAL A 1 85 ? -6.456 9.664 0.949 1.00 94.56 85 VAL A N 1
ATOM 694 C CA . VAL A 1 85 ? -5.165 10.031 1.529 1.00 94.56 85 VAL A CA 1
ATOM 695 C C . VAL A 1 85 ? -4.301 8.779 1.576 1.00 94.56 85 VAL A C 1
ATOM 697 O O . VAL A 1 85 ? -4.763 7.709 1.961 1.00 94.56 85 VAL A O 1
ATOM 700 N N . THR A 1 86 ? -3.048 8.896 1.142 1.00 94.25 86 THR A N 1
ATOM 701 C CA . THR A 1 86 ? -2.094 7.788 1.218 1.00 94.25 86 THR A CA 1
ATOM 702 C C . THR A 1 86 ? -1.827 7.446 2.683 1.00 94.25 86 THR A C 1
ATOM 704 O O . THR A 1 86 ? -1.401 8.346 3.412 1.00 94.25 86 THR A O 1
ATOM 707 N N . PRO A 1 87 ? -2.039 6.190 3.104 1.00 95.25 87 PRO A N 1
ATOM 708 C CA . PRO A 1 87 ? -1.926 5.818 4.505 1.00 95.25 87 PRO A CA 1
ATOM 709 C C . PRO A 1 87 ? -0.480 5.907 4.988 1.00 95.25 87 PRO A C 1
ATOM 711 O O . PRO A 1 87 ? 0.465 5.636 4.236 1.00 95.25 87 PRO A O 1
ATOM 714 N N . MET A 1 88 ? -0.310 6.276 6.254 1.00 94.12 88 MET A N 1
ATOM 715 C CA . MET A 1 88 ? 1.002 6.305 6.893 1.00 94.12 88 MET A CA 1
ATOM 716 C C . MET A 1 88 ? 1.473 4.897 7.255 1.00 94.12 88 MET A C 1
ATOM 718 O O . MET A 1 88 ? 0.693 3.956 7.394 1.00 94.12 88 MET A O 1
ATOM 722 N N . MET A 1 89 ? 2.779 4.750 7.474 1.00 92.88 89 MET A N 1
ATOM 723 C CA . MET A 1 89 ? 3.344 3.440 7.786 1.00 92.88 89 MET A CA 1
ATOM 724 C C . MET A 1 89 ? 2.818 2.858 9.104 1.00 92.88 89 MET A C 1
ATOM 726 O O . MET A 1 89 ? 2.556 1.660 9.186 1.00 92.88 89 MET A O 1
ATOM 730 N N . GLY A 1 90 ? 2.591 3.719 10.101 1.00 9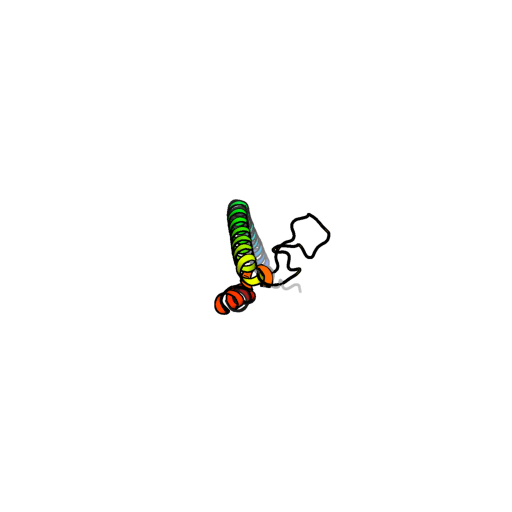3.00 90 GLY A N 1
ATOM 731 C CA . GLY A 1 90 ? 1.967 3.330 11.366 1.00 93.00 90 GLY A CA 1
ATOM 732 C C . GLY A 1 90 ? 0.496 2.926 11.226 1.00 93.00 90 GLY A C 1
ATOM 733 O O . GLY A 1 90 ? 0.053 2.037 11.940 1.00 93.00 90 GLY A O 1
ATOM 734 N N . GLU A 1 91 ? -0.244 3.505 10.276 1.00 93.69 91 GLU A N 1
ATOM 735 C CA . GLU A 1 91 ? -1.647 3.136 10.020 1.00 93.69 91 GLU A CA 1
ATOM 736 C C . GLU A 1 91 ? -1.763 1.751 9.370 1.00 93.69 91 GLU A C 1
ATOM 738 O O . GLU A 1 91 ? -2.720 1.023 9.621 1.00 93.69 91 GLU A O 1
ATOM 743 N N . LEU A 1 92 ? -0.784 1.369 8.543 1.00 95.38 92 LEU A N 1
ATOM 744 C CA . LEU A 1 92 ? -0.756 0.056 7.897 1.00 95.38 92 LEU A CA 1
ATOM 745 C C . LEU A 1 92 ? -0.227 -1.045 8.822 1.00 95.38 92 LEU A C 1
ATOM 747 O O . LEU A 1 92 ? -0.833 -2.109 8.904 1.00 95.38 92 LEU A O 1
ATOM 751 N N . TYR A 1 93 ? 0.895 -0.804 9.506 1.00 96.00 93 TYR A N 1
ATOM 752 C CA . TYR A 1 93 ? 1.609 -1.839 10.263 1.00 96.00 93 TYR A CA 1
ATOM 753 C C . TYR A 1 93 ? 1.415 -1.754 11.782 1.00 96.00 93 TYR A C 1
ATOM 755 O O . TYR A 1 93 ? 1.999 -2.557 12.499 1.00 96.00 93 TYR A O 1
ATOM 763 N N . GLY A 1 94 ? 0.601 -0.828 12.296 1.00 94.19 94 GLY A N 1
ATOM 764 C CA . GLY A 1 94 ? 0.464 -0.594 13.740 1.00 94.19 94 GLY A CA 1
ATOM 765 C C . GLY A 1 94 ? -0.006 -1.801 14.561 1.00 94.19 94 GLY A C 1
ATOM 766 O O . GLY A 1 94 ? 0.359 -1.913 15.726 1.00 94.19 94 GLY A O 1
ATOM 767 N N . LEU A 1 95 ? -0.767 -2.719 13.955 1.00 93.62 95 LEU A N 1
ATOM 768 C CA . LEU A 1 95 ? -1.251 -3.953 14.596 1.00 93.62 95 LEU A CA 1
ATOM 769 C C . LEU A 1 95 ? -0.382 -5.187 14.290 1.00 93.62 95 LEU A C 1
ATOM 771 O O . LEU A 1 95 ? -0.664 -6.285 14.766 1.00 93.62 95 LEU A O 1
ATOM 775 N N . ARG A 1 96 ? 0.652 -5.035 13.457 1.00 94.62 96 ARG A N 1
ATOM 776 C CA . ARG A 1 96 ? 1.498 -6.135 12.975 1.00 94.62 96 ARG A CA 1
ATOM 777 C C . ARG A 1 96 ? 2.666 -6.386 13.935 1.00 94.62 96 ARG A C 1
ATOM 779 O O . ARG A 1 96 ? 2.865 -5.669 14.913 1.00 94.62 96 ARG A O 1
ATOM 786 N N . THR A 1 97 ? 3.450 -7.431 13.672 1.00 96.31 97 THR A N 1
ATOM 787 C CA . THR A 1 97 ? 4.606 -7.763 14.516 1.00 96.31 97 THR A CA 1
ATOM 788 C C . THR A 1 97 ? 5.720 -6.723 14.375 1.00 96.31 97 THR A C 1
ATOM 790 O O . THR A 1 97 ? 5.911 -6.115 13.320 1.00 96.31 97 THR A O 1
ATOM 793 N N . ASN A 1 98 ? 6.514 -6.555 15.437 1.00 94.38 98 ASN A N 1
ATOM 794 C CA . ASN A 1 98 ? 7.639 -5.614 15.439 1.00 94.38 98 ASN A CA 1
ATOM 795 C C . ASN A 1 98 ? 8.655 -5.897 14.324 1.00 94.38 98 ASN A C 1
ATOM 797 O O . ASN A 1 98 ? 9.214 -4.965 13.756 1.00 94.38 98 ASN A O 1
ATOM 801 N N . GLU A 1 99 ? 8.877 -7.165 13.980 1.00 94.31 99 GLU A N 1
ATOM 802 C CA . GLU A 1 99 ? 9.779 -7.555 12.891 1.00 94.31 99 GLU A CA 1
ATOM 803 C C . GLU A 1 99 ? 9.309 -7.007 11.539 1.00 94.31 99 GLU A C 1
ATOM 805 O O . GLU A 1 99 ? 10.100 -6.428 10.791 1.00 94.31 99 GLU A O 1
ATOM 810 N N . GLU A 1 100 ? 8.012 -7.128 11.241 1.00 94.56 100 GLU A N 1
ATOM 811 C CA . GLU A 1 100 ? 7.433 -6.597 10.008 1.00 94.56 100 GLU A CA 1
ATOM 812 C C . GLU A 1 100 ? 7.480 -5.069 9.979 1.00 94.56 100 GLU A C 1
ATOM 814 O O . GLU A 1 100 ? 7.829 -4.496 8.948 1.00 94.56 100 GLU A O 1
ATOM 819 N N . ILE A 1 101 ? 7.204 -4.409 11.109 1.00 94.56 101 ILE A N 1
ATOM 820 C CA . ILE A 1 101 ? 7.312 -2.950 11.230 1.00 94.56 101 ILE A CA 1
ATOM 821 C C . ILE A 1 101 ? 8.742 -2.497 10.914 1.00 94.56 101 ILE A C 1
ATOM 823 O O . ILE A 1 101 ? 8.939 -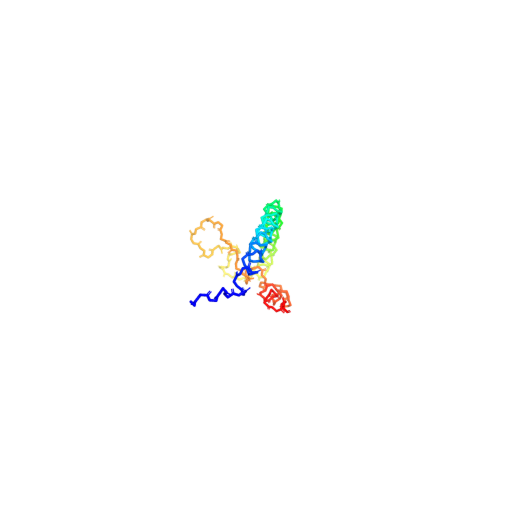1.616 10.074 1.00 94.56 101 ILE A O 1
ATOM 827 N N . LEU A 1 102 ? 9.748 -3.100 11.554 1.00 94.25 102 LEU A N 1
ATOM 828 C CA . LEU A 1 102 ? 11.159 -2.743 11.376 1.00 94.25 102 LEU A CA 1
ATOM 829 C C . LEU A 1 102 ? 11.640 -2.998 9.946 1.00 94.25 102 LEU A C 1
ATOM 831 O O . LEU A 1 102 ? 12.312 -2.150 9.360 1.00 94.25 102 LEU A O 1
ATOM 835 N N . ASN A 1 103 ? 11.262 -4.133 9.360 1.00 94.38 103 ASN A N 1
ATOM 836 C CA . ASN A 1 103 ? 11.618 -4.447 7.982 1.00 94.38 103 ASN A CA 1
ATOM 837 C C . ASN A 1 103 ? 10.965 -3.466 6.998 1.00 94.38 103 ASN A C 1
ATOM 839 O O . ASN A 1 103 ? 11.611 -2.956 6.087 1.00 94.38 103 ASN A O 1
ATOM 843 N N . ALA A 1 104 ? 9.690 -3.145 7.194 1.00 92.44 104 ALA A N 1
ATOM 844 C CA . ALA A 1 104 ? 8.974 -2.282 6.271 1.00 92.44 104 ALA A CA 1
ATOM 845 C C . ALA A 1 104 ? 9.404 -0.803 6.384 1.00 92.44 104 ALA A C 1
ATOM 847 O O . ALA A 1 104 ? 9.331 -0.067 5.401 1.00 92.44 104 ALA A O 1
ATOM 848 N N . THR A 1 105 ? 9.880 -0.372 7.557 1.00 93.00 105 THR A N 1
ATOM 849 C CA . THR A 1 105 ? 10.371 0.997 7.802 1.00 93.00 105 THR A CA 1
ATOM 850 C C . THR A 1 105 ? 11.837 1.183 7.424 1.00 93.00 105 THR A C 1
ATOM 852 O O . THR A 1 105 ? 12.174 2.163 6.760 1.00 93.00 105 THR A O 1
ATOM 855 N N . TYR A 1 106 ? 12.707 0.253 7.817 1.00 94.19 106 TYR A N 1
ATOM 856 C CA . TYR A 1 106 ? 14.152 0.415 7.683 1.00 94.19 106 TYR A CA 1
ATOM 857 C C . TYR A 1 106 ? 14.827 -0.623 6.792 1.00 94.19 106 TYR A C 1
ATOM 859 O O . TYR A 1 106 ? 16.019 -0.481 6.533 1.00 94.19 106 TYR A O 1
ATOM 867 N N . GLY A 1 107 ? 14.112 -1.642 6.306 1.00 93.88 107 GLY A N 1
ATOM 868 C CA . GLY A 1 107 ? 14.700 -2.734 5.528 1.00 93.88 107 GLY A CA 1
ATOM 869 C C . GLY A 1 107 ? 15.584 -2.209 4.403 1.00 93.88 107 GLY A C 1
ATOM 870 O O . GLY A 1 107 ? 16.768 -2.516 4.361 1.00 93.88 107 GLY A O 1
ATOM 871 N N . PHE A 1 108 ? 15.066 -1.304 3.568 1.00 92.69 108 PHE A N 1
ATOM 872 C CA . PHE A 1 108 ? 15.843 -0.715 2.470 1.00 92.69 108 PHE A CA 1
ATOM 873 C C . PHE A 1 108 ? 17.150 -0.030 2.913 1.00 92.69 108 PHE A C 1
ATOM 875 O O . PHE A 1 108 ? 18.135 -0.093 2.188 1.00 92.69 108 PHE A O 1
ATOM 882 N N . ILE A 1 109 ? 17.172 0.610 4.087 1.00 94.44 109 ILE A N 1
ATOM 883 C CA . ILE A 1 109 ? 18.357 1.315 4.605 1.00 94.44 109 ILE A CA 1
ATOM 884 C C . ILE A 1 109 ? 19.402 0.319 5.117 1.00 94.44 109 ILE A C 1
ATOM 886 O O . ILE A 1 109 ? 20.593 0.543 4.933 1.00 94.44 109 ILE A O 1
ATOM 890 N N . TRP A 1 110 ? 18.965 -0.766 5.760 1.00 90.88 110 TRP A N 1
ATOM 891 C CA . TRP A 1 110 ? 19.859 -1.771 6.341 1.00 90.88 110 TRP A CA 1
ATOM 892 C C . TRP A 1 110 ? 20.360 -2.812 5.332 1.00 90.88 110 TRP A C 1
ATOM 894 O O . TRP A 1 110 ? 21.343 -3.493 5.612 1.00 90.88 110 TRP A O 1
ATOM 904 N N . TYR A 1 111 ? 19.713 -2.950 4.171 1.00 87.88 111 TYR A N 1
ATOM 905 C CA . TYR A 1 111 ? 20.162 -3.826 3.084 1.00 87.88 111 TYR A CA 1
ATOM 906 C C . TYR A 1 111 ? 21.249 -3.144 2.230 1.00 87.88 111 TYR A C 1
ATOM 908 O O . TYR A 1 111 ? 21.019 -2.794 1.072 1.00 87.88 111 TYR A O 1
ATOM 916 N N . THR A 1 112 ? 22.439 -2.971 2.805 1.00 73.06 112 THR A N 1
ATOM 917 C CA . THR A 1 112 ? 23.689 -2.599 2.112 1.00 73.06 112 THR A CA 1
ATOM 918 C C . THR A 1 112 ? 24.811 -3.512 2.565 1.00 73.06 112 THR A C 1
ATOM 920 O O . THR A 1 112 ? 25.541 -4.025 1.692 1.00 73.06 112 THR A O 1
#

Organism: Rousettus aegyptiacus (NCBI:txid9407)

Secondary structure (DSSP, 8-state):
-----TTSTTHHHHHHHHHHHHHHHHHHHHHHHHHHHHHHHHHHHHHHHHHHHHHHHHHHHHHHHSTTSTT--TT--SSS--S--PPPHHHHHTTS-HHHHHHHHHHHHH--

InterPro domains:
  IPR009346 GRIM-19 [PF06212] (25-94)
  IPR009346 GRIM-19 [PTHR12966] (25-112)

Radius of gyration: 27.78 Å; chains: 1; bounding box: 80×33×56 Å

Foldseek 3Di:
DDDDDPPPVVVVVVVVVVVVVVVVVVVVVVVVVVVCVVCVVVVVVVVVVLQVVLLVVLLVVCCVVCVPPPPDDGPDDPDPDPDDDDDDLCSRCVVPDPVCSCCVPCVVVPPD

Sequence (112 aa):
MYLECPGVALSAPHSLIQVLVLGFHRRLQIEDFEARIALMPLLQAEKDRRILRMLRENLEEEAVIMKDVPNWKVGESMFHTTRWVTPMMGELYGLRTNEEILNATYGFIWYT